Protein AF-A0A410RP92-F1 (afdb_monomer_lite)

pLDDT: mean 93.83, std 6.89, range [64.56, 98.38]

Sequence (58 aa):
MPPGPAKALHAQLEPLYAQAPERLRHREFPESGHMMREADWHEATRDAADWLSRFLPR

Organism: Corallococcus coralloides (NCBI:txid184914)

Foldseek 3Di:
DDCVVVVVVLVVCCVVCVVPNVLRDDDDDPVQDPHGDPVVVVVVVVVVVVSCVVPPDD

Structure (mmCIF, N/CA/C/O backbone):
data_AF-A0A410RP92-F1
#
_entry.id   AF-A0A410RP92-F1
#
loop_
_atom_site.group_PDB
_atom_site.id
_atom_site.type_symbol
_atom_site.label_atom_id
_atom_site.label_alt_id
_atom_site.label_comp_id
_atom_site.label_asym_id
_atom_site.label_entity_id
_atom_site.label_seq_id
_atom_site.pdbx_PDB_ins_code
_atom_site.Cartn_x
_atom_site.Cartn_y
_atom_site.Cartn_z
_atom_site.occupancy
_atom_site.B_iso_or_equiv
_atom_site.auth_seq_id
_atom_site.auth_comp_id
_atom_site.auth_asym_id
_atom_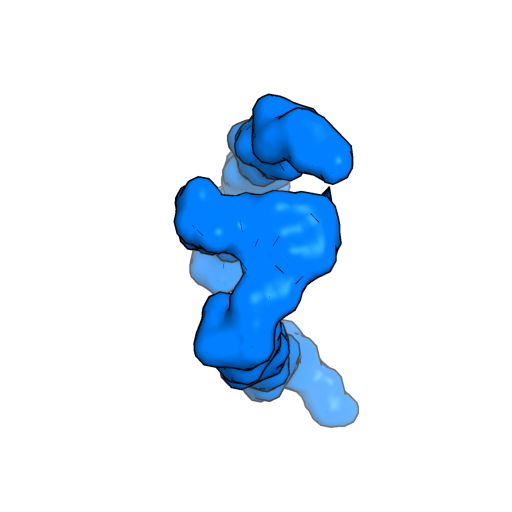site.auth_atom_id
_atom_site.pdbx_PDB_model_num
ATOM 1 N N . MET A 1 1 ? 0.508 9.716 -12.469 1.00 64.56 1 MET A N 1
ATOM 2 C CA . MET A 1 1 ? 0.494 10.469 -11.195 1.00 64.56 1 MET A CA 1
ATOM 3 C C . MET A 1 1 ? 1.848 10.311 -10.523 1.00 64.56 1 MET A C 1
ATOM 5 O O . MET A 1 1 ? 2.372 9.205 -10.582 1.00 64.56 1 MET A O 1
ATOM 9 N N . PRO A 1 2 ? 2.431 11.367 -9.933 1.00 73.69 2 PRO A N 1
ATOM 10 C CA . PRO A 1 2 ? 3.641 11.227 -9.125 1.00 73.69 2 PRO A CA 1
ATOM 11 C C . PRO A 1 2 ? 3.357 10.347 -7.889 1.00 73.69 2 PRO A C 1
ATOM 13 O O . PRO A 1 2 ? 2.229 10.374 -7.397 1.00 73.69 2 PRO A O 1
ATOM 16 N N . PRO A 1 3 ? 4.337 9.585 -7.371 1.00 74.12 3 PRO A N 1
ATOM 17 C CA . PRO A 1 3 ? 4.118 8.634 -6.272 1.00 74.12 3 PRO A CA 1
ATOM 18 C C . PRO A 1 3 ? 3.943 9.302 -4.894 1.00 74.12 3 PRO A C 1
ATOM 20 O O . PRO A 1 3 ? 3.335 8.732 -3.990 1.00 74.12 3 PRO A O 1
ATOM 23 N N . GLY A 1 4 ? 4.428 10.539 -4.730 1.00 87.44 4 GLY A N 1
ATOM 24 C CA . GLY A 1 4 ? 4.462 11.254 -3.445 1.00 87.44 4 GLY A CA 1
ATOM 25 C C . GLY A 1 4 ? 3.128 11.342 -2.680 1.00 87.44 4 GLY A C 1
ATOM 26 O O . GLY A 1 4 ? 3.124 11.068 -1.480 1.00 87.44 4 GLY A O 1
ATOM 27 N N . PRO A 1 5 ? 1.991 11.674 -3.323 1.00 91.75 5 PRO A N 1
ATOM 28 C CA . PRO A 1 5 ? 0.701 11.777 -2.641 1.00 91.75 5 PRO A CA 1
ATOM 29 C C . PRO A 1 5 ? 0.228 10.476 -1.980 1.00 91.75 5 PRO A C 1
ATOM 31 O O . PRO A 1 5 ? -0.333 10.530 -0.890 1.00 91.75 5 PRO A O 1
ATOM 34 N N . ALA A 1 6 ? 0.477 9.312 -2.593 1.00 92.25 6 ALA A N 1
ATOM 35 C CA . ALA A 1 6 ? 0.061 8.024 -2.031 1.00 92.25 6 ALA A CA 1
ATOM 36 C C . ALA A 1 6 ? 0.834 7.698 -0.744 1.00 92.25 6 ALA A C 1
ATOM 38 O O . ALA A 1 6 ? 0.238 7.341 0.271 1.00 92.25 6 ALA A O 1
ATOM 39 N N . LYS A 1 7 ? 2.155 7.916 -0.754 1.00 92.75 7 LYS A N 1
ATOM 40 C CA . LYS A 1 7 ? 3.010 7.736 0.426 1.00 92.75 7 LYS A CA 1
ATOM 41 C C . LYS A 1 7 ? 2.663 8.716 1.550 1.00 92.75 7 LYS A C 1
ATOM 43 O O . LYS A 1 7 ? 2.625 8.323 2.712 1.00 92.75 7 LYS A O 1
ATOM 48 N N . ALA A 1 8 ? 2.377 9.975 1.208 1.00 95.69 8 ALA A N 1
ATOM 49 C CA . ALA A 1 8 ? 1.949 10.979 2.179 1.00 95.69 8 ALA A CA 1
ATOM 50 C C . ALA A 1 8 ? 0.609 10.605 2.830 1.00 95.69 8 ALA A C 1
ATOM 52 O O . ALA A 1 8 ? 0.473 10.701 4.048 1.00 95.69 8 ALA A O 1
ATOM 53 N N . LEU A 1 9 ? -0.354 10.127 2.036 1.00 95.75 9 LEU A N 1
ATOM 54 C CA . LEU A 1 9 ? -1.626 9.630 2.552 1.00 95.75 9 LEU A CA 1
ATOM 55 C C . LEU A 1 9 ? -1.425 8.413 3.463 1.00 95.75 9 LEU A C 1
ATOM 57 O O . LEU A 1 9 ? -2.007 8.370 4.541 1.00 95.75 9 LEU A O 1
ATOM 61 N N . HIS A 1 10 ? -0.578 7.453 3.080 1.00 96.62 10 HIS A N 1
ATOM 62 C CA . HIS A 1 10 ? -0.297 6.283 3.916 1.00 96.62 10 HIS A CA 1
ATOM 63 C C . HIS A 1 10 ? 0.212 6.683 5.306 1.00 96.62 10 HIS A C 1
ATOM 65 O O . HIS A 1 10 ? -0.339 6.232 6.304 1.00 96.62 10 HIS A O 1
ATOM 71 N N . ALA A 1 11 ? 1.189 7.592 5.376 1.00 96.62 11 ALA A N 1
ATOM 72 C CA . ALA A 1 11 ? 1.719 8.087 6.647 1.00 96.62 11 ALA A CA 1
ATOM 73 C C . ALA A 1 11 ? 0.645 8.767 7.521 1.00 96.62 11 ALA A C 1
ATOM 75 O O . ALA A 1 11 ? 0.670 8.650 8.742 1.00 96.62 11 ALA A O 1
ATOM 76 N N . GLN A 1 12 ? -0.332 9.453 6.913 1.00 98.12 12 GLN A N 1
ATOM 77 C CA . GLN A 1 12 ? -1.463 10.036 7.649 1.00 98.12 12 GLN A CA 1
ATOM 78 C C . GLN A 1 12 ? -2.428 8.971 8.192 1.00 98.12 12 GLN A C 1
ATOM 80 O O . GLN A 1 12 ? -3.057 9.185 9.227 1.00 98.12 12 GLN A O 1
ATOM 85 N N . LEU A 1 13 ? -2.556 7.834 7.502 1.00 98.12 13 LEU A N 1
ATOM 86 C CA . LEU A 1 13 ? -3.443 6.738 7.891 1.00 98.12 13 LEU A CA 1
ATOM 87 C C . LEU A 1 13 ? -2.830 5.818 8.953 1.00 98.12 13 LEU A C 1
ATOM 89 O O . LEU A 1 13 ? -3.582 5.250 9.739 1.00 98.12 13 LEU A O 1
ATOM 93 N N . GLU A 1 14 ? -1.503 5.687 9.018 1.00 98.19 14 GLU A N 1
ATOM 94 C CA . GLU A 1 14 ? -0.797 4.836 9.994 1.00 98.19 14 GLU A CA 1
ATOM 95 C C . GLU A 1 14 ? -1.340 4.928 11.435 1.00 98.19 14 GLU A C 1
ATOM 97 O O . GLU A 1 14 ? -1.699 3.884 11.988 1.00 98.19 14 GLU A O 1
ATOM 102 N N . PRO A 1 15 ? -1.502 6.117 12.053 1.00 98.25 15 PRO A N 1
ATOM 103 C CA . 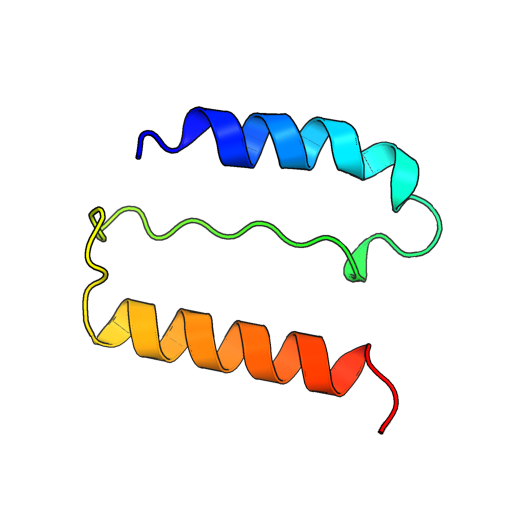PRO A 1 15 ? -2.041 6.201 13.412 1.00 98.25 15 PRO A CA 1
ATOM 104 C C . PRO A 1 15 ? -3.506 5.752 13.519 1.00 98.25 15 PRO A C 1
ATOM 106 O O . PRO A 1 15 ? -3.915 5.237 14.558 1.00 98.25 15 PRO A O 1
ATOM 109 N N . LEU A 1 16 ? -4.304 5.906 12.458 1.00 98.38 16 LEU A N 1
ATOM 110 C CA . LEU A 1 16 ? -5.719 5.509 12.440 1.00 98.38 16 LEU A CA 1
ATOM 111 C C . LEU A 1 16 ? -5.896 3.988 12.349 1.00 98.38 16 LEU A C 1
ATOM 113 O O . LEU A 1 16 ? -6.919 3.458 12.776 1.00 98.38 16 LEU A O 1
ATOM 117 N N . TYR A 1 17 ? -4.891 3.287 11.828 1.00 97.75 17 TYR A N 1
ATOM 118 C CA . TYR A 1 17 ? -4.863 1.830 11.718 1.00 97.75 17 TYR A CA 1
ATOM 119 C C . TYR A 1 17 ? -4.077 1.158 12.854 1.00 97.75 17 TYR A C 1
ATOM 121 O O . TYR A 1 17 ? -3.854 -0.047 12.803 1.00 97.75 17 TYR A O 1
ATOM 129 N N . ALA A 1 18 ? -3.702 1.883 13.915 1.00 97.50 18 ALA A N 1
ATOM 130 C CA . ALA A 1 18 ? -2.847 1.364 14.990 1.00 97.50 18 ALA A CA 1
ATOM 131 C C . ALA A 1 18 ? -3.376 0.088 15.681 1.00 97.50 18 ALA A C 1
ATOM 133 O O . ALA A 1 18 ? -2.585 -0.719 16.159 1.00 97.50 18 ALA A O 1
ATOM 134 N N . GLN A 1 19 ? -4.698 -0.113 15.730 1.00 97.69 19 GLN A N 1
ATOM 135 C CA . GLN A 1 19 ? -5.311 -1.306 16.336 1.00 97.69 19 GLN A CA 1
ATOM 136 C C . GLN A 1 19 ? -5.326 -2.534 15.409 1.00 97.69 19 GLN A C 1
ATOM 138 O O . GLN A 1 19 ? -5.561 -3.643 15.880 1.00 97.69 19 GLN A O 1
ATOM 143 N N . ALA A 1 20 ? -5.101 -2.345 14.108 1.00 97.00 20 ALA A N 1
ATOM 144 C CA . ALA A 1 20 ? -5.059 -3.406 13.103 1.00 97.00 20 ALA A CA 1
ATOM 145 C C . ALA A 1 20 ? -4.141 -2.985 11.934 1.00 97.00 20 ALA A C 1
ATOM 147 O O . ALA A 1 20 ? -4.626 -2.752 10.817 1.00 97.00 20 ALA A O 1
ATOM 148 N N . PRO A 1 21 ? -2.826 -2.817 12.181 1.00 96.62 21 PRO A N 1
ATOM 149 C CA . PRO A 1 21 ? -1.891 -2.248 11.209 1.00 96.62 21 PRO A CA 1
ATOM 150 C C . PRO A 1 21 ? -1.810 -3.062 9.913 1.00 96.62 21 PRO A C 1
ATOM 152 O O . PRO A 1 21 ? -1.596 -2.502 8.845 1.00 96.62 21 PRO A O 1
ATOM 155 N N . GLU A 1 22 ? -2.063 -4.369 9.966 1.00 95.38 22 GLU A N 1
ATOM 156 C CA . GLU A 1 22 ? -2.096 -5.261 8.807 1.00 95.38 22 GLU A CA 1
ATOM 157 C C . GLU A 1 22 ? -3.211 -4.941 7.794 1.00 95.38 22 GLU A C 1
ATOM 159 O O . GLU A 1 22 ? -3.166 -5.412 6.653 1.00 95.38 22 GLU A O 1
ATOM 164 N N . ARG A 1 23 ? -4.212 -4.141 8.191 1.00 96.56 23 ARG A N 1
ATOM 165 C CA . ARG A 1 23 ? -5.276 -3.655 7.302 1.00 96.56 23 ARG A CA 1
ATOM 166 C C . ARG A 1 23 ? -4.837 -2.438 6.480 1.00 96.56 23 ARG A C 1
ATOM 168 O O . ARG A 1 23 ? -5.507 -2.118 5.506 1.00 96.56 23 ARG A O 1
ATOM 175 N N . LEU A 1 24 ? -3.725 -1.782 6.812 1.00 97.44 24 LEU A N 1
ATOM 176 C CA . LEU A 1 24 ? -3.154 -0.700 6.011 1.00 97.44 24 LEU A CA 1
ATOM 177 C C . LEU A 1 24 ? -1.906 -1.205 5.284 1.00 97.44 24 LEU A C 1
ATOM 179 O O . LEU A 1 24 ? -0.944 -1.647 5.905 1.00 97.44 24 LEU A O 1
ATOM 183 N N . ARG A 1 25 ? -1.916 -1.155 3.949 1.00 95.38 25 ARG A N 1
ATOM 184 C CA . ARG A 1 25 ? -0.786 -1.604 3.129 1.00 95.38 25 ARG A CA 1
ATOM 185 C C . ARG A 1 25 ? -0.561 -0.647 1.964 1.00 95.38 25 ARG A C 1
ATOM 187 O O . ARG A 1 25 ? -1.494 -0.328 1.235 1.00 95.38 25 ARG A O 1
ATOM 194 N N . HIS A 1 26 ? 0.690 -0.241 1.763 1.00 94.94 26 HIS A N 1
ATOM 195 C CA . HIS A 1 26 ? 1.148 0.492 0.583 1.00 94.94 26 HIS A CA 1
ATOM 196 C C . HIS A 1 26 ? 2.210 -0.320 -0.155 1.00 94.94 26 HIS A C 1
ATOM 198 O O . HIS A 1 26 ? 3.062 -0.960 0.466 1.00 94.94 26 HIS A O 1
ATOM 204 N N . ARG A 1 27 ? 2.143 -0.315 -1.487 1.00 93.81 27 ARG A N 1
ATOM 205 C CA . ARG A 1 27 ? 3.054 -1.060 -2.351 1.00 93.81 27 ARG A CA 1
ATOM 206 C C . ARG A 1 27 ? 3.384 -0.228 -3.588 1.00 93.81 27 ARG A C 1
ATOM 208 O O . ARG A 1 27 ? 2.487 0.361 -4.183 1.00 93.81 27 ARG A O 1
ATOM 215 N N . GLU A 1 28 ? 4.657 -0.195 -3.967 1.00 93.69 28 GLU A N 1
ATOM 216 C CA . GLU A 1 28 ? 5.150 0.530 -5.142 1.00 93.69 28 GLU A CA 1
ATOM 217 C C . GLU A 1 28 ? 5.691 -0.458 -6.182 1.00 93.69 28 GLU A C 1
ATOM 219 O O . GLU A 1 28 ? 6.266 -1.490 -5.833 1.00 93.69 28 GLU A O 1
ATOM 224 N N . PHE A 1 29 ? 5.522 -0.119 -7.461 1.00 94.56 29 PHE A N 1
ATOM 225 C CA . PHE A 1 29 ? 6.024 -0.882 -8.604 1.00 94.56 29 PHE A CA 1
ATOM 226 C C . PHE A 1 29 ? 6.953 0.036 -9.414 1.00 94.56 29 PHE A C 1
ATOM 228 O O . PHE A 1 29 ? 6.484 0.730 -10.315 1.00 94.56 29 PHE A O 1
ATOM 235 N N . PRO A 1 30 ? 8.252 0.118 -9.066 1.00 92.50 30 PRO A N 1
ATOM 236 C CA . PRO A 1 30 ? 9.151 1.169 -9.560 1.00 92.50 30 PRO A CA 1
ATOM 237 C C . PRO A 1 30 ? 9.432 1.090 -11.065 1.00 92.50 30 PRO A C 1
ATOM 239 O O . PRO A 1 30 ? 9.788 2.089 -11.682 1.00 92.50 30 PRO A O 1
ATOM 242 N N . GLU A 1 31 ? 9.264 -0.089 -11.658 1.00 94.00 31 GLU A N 1
ATOM 243 C CA . GLU A 1 31 ? 9.442 -0.317 -13.093 1.00 94.00 31 GLU A CA 1
ATOM 244 C C . GLU A 1 31 ? 8.152 -0.072 -13.903 1.00 94.00 31 GLU A C 1
ATOM 246 O O . GLU A 1 31 ? 8.155 -0.189 -15.129 1.00 94.00 31 GLU A O 1
ATOM 251 N N . SER A 1 32 ? 7.045 0.265 -13.232 1.00 94.00 32 SER A N 1
ATOM 252 C CA . SER A 1 32 ? 5.762 0.597 -13.850 1.00 94.00 32 SER A CA 1
ATOM 253 C C . SER A 1 32 ? 5.527 2.109 -13.881 1.00 94.00 32 SER A C 1
ATOM 255 O O . SER A 1 32 ? 5.819 2.836 -12.933 1.00 94.00 32 SER A O 1
ATOM 257 N N . GLY A 1 33 ? 4.960 2.584 -14.992 1.00 90.00 33 GLY A N 1
ATOM 258 C CA . GLY A 1 33 ? 4.4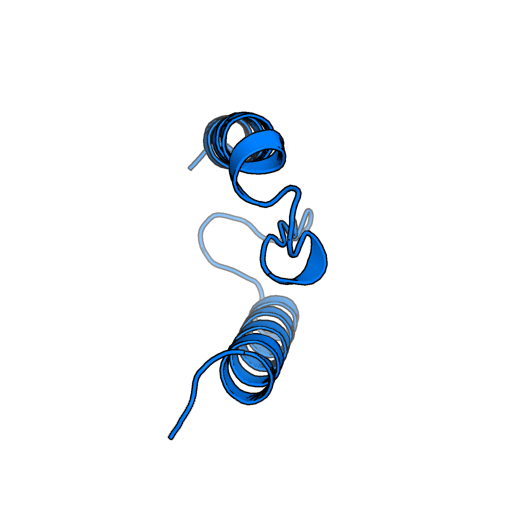87 3.959 -15.137 1.00 90.00 33 GLY A CA 1
ATOM 259 C C . GLY A 1 33 ? 3.035 4.117 -14.680 1.00 90.00 33 GLY A C 1
ATOM 260 O O . GLY A 1 33 ? 2.530 3.366 -13.852 1.00 90.00 33 GLY A O 1
ATOM 261 N N . HIS A 1 34 ? 2.323 5.092 -15.257 1.00 88.56 34 HIS A N 1
ATOM 262 C CA . HIS A 1 34 ? 0.881 5.223 -15.009 1.00 88.56 34 HIS A CA 1
ATOM 263 C C . HIS A 1 34 ? 0.093 4.005 -15.511 1.00 88.56 34 HIS A C 1
ATOM 265 O O . HIS A 1 34 ? -0.856 3.581 -14.859 1.00 88.56 34 HIS A O 1
ATOM 271 N N . MET A 1 35 ? 0.511 3.457 -16.653 1.00 93.38 35 MET A N 1
ATOM 272 C CA . MET A 1 35 ? 0.089 2.141 -17.108 1.00 93.38 35 MET A CA 1
ATOM 273 C C . MET A 1 35 ? 1.099 1.128 -16.588 1.00 93.38 35 MET A C 1
ATOM 275 O O . MET A 1 35 ? 2.300 1.255 -16.845 1.00 93.38 35 MET A O 1
ATOM 279 N N . MET A 1 36 ? 0.605 0.163 -15.821 1.00 94.38 36 MET A N 1
ATOM 280 C CA . MET A 1 36 ? 1.443 -0.881 -15.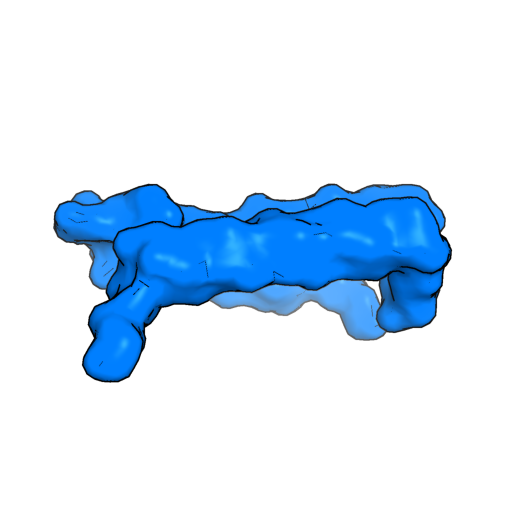252 1.00 94.38 36 MET A CA 1
ATOM 281 C C . MET A 1 36 ? 1.880 -1.865 -16.334 1.00 94.38 36 MET A C 1
ATOM 283 O O . MET A 1 36 ? 1.158 -2.112 -17.302 1.00 94.38 36 MET A O 1
ATOM 287 N N . ARG A 1 37 ? 3.058 -2.460 -16.146 1.00 97.25 37 ARG A N 1
ATOM 288 C CA . ARG A 1 37 ? 3.452 -3.652 -16.901 1.00 97.25 37 ARG A CA 1
ATOM 289 C C . ARG A 1 37 ? 2.493 -4.787 -16.552 1.00 97.25 37 ARG A C 1
ATOM 291 O O . ARG A 1 37 ? 2.033 -4.886 -15.418 1.00 97.25 37 ARG A O 1
ATOM 298 N N . GLU A 1 38 ? 2.238 -5.675 -17.503 1.00 98.00 38 GLU A N 1
ATOM 299 C CA . GLU A 1 38 ? 1.311 -6.798 -17.322 1.00 98.00 38 GLU A CA 1
ATOM 300 C C . GLU A 1 38 ? 1.657 -7.660 -16.094 1.00 98.00 38 GLU A C 1
ATOM 302 O O . GLU A 1 38 ? 0.787 -7.963 -15.279 1.00 98.00 38 GLU A O 1
ATOM 307 N N . ALA A 1 39 ? 2.940 -7.986 -15.904 1.00 97.62 39 ALA A N 1
ATOM 308 C CA . ALA A 1 39 ? 3.400 -8.768 -14.755 1.00 97.62 39 ALA A CA 1
ATOM 309 C C . ALA A 1 39 ? 3.099 -8.078 -13.410 1.00 97.62 39 ALA A C 1
ATOM 311 O O . ALA A 1 39 ? 2.549 -8.708 -12.504 1.00 97.62 39 ALA A O 1
ATOM 312 N N . ASP A 1 40 ? 3.389 -6.777 -13.312 1.00 98.06 40 ASP A N 1
ATOM 313 C CA . ASP A 1 40 ? 3.126 -5.977 -12.112 1.00 98.06 40 ASP A CA 1
ATOM 314 C C . ASP A 1 40 ? 1.619 -5.852 -11.853 1.00 98.06 40 ASP A C 1
ATOM 316 O O . ASP A 1 40 ? 1.173 -5.907 -10.710 1.00 98.06 40 ASP A O 1
ATOM 320 N N . TRP A 1 41 ? 0.816 -5.709 -12.912 1.00 97.31 41 TRP A N 1
ATOM 321 C CA . TRP A 1 41 ? -0.641 -5.632 -12.815 1.00 97.31 41 TRP A CA 1
ATOM 322 C C . TRP A 1 41 ? -1.246 -6.927 -12.270 1.00 97.31 41 TRP A C 1
ATOM 324 O O . TRP A 1 41 ? -2.095 -6.902 -11.371 1.00 97.31 41 TRP A O 1
ATOM 334 N N . HIS A 1 42 ? -0.790 -8.072 -12.782 1.00 98.19 42 HIS A N 1
ATOM 335 C CA . HIS A 1 42 ? 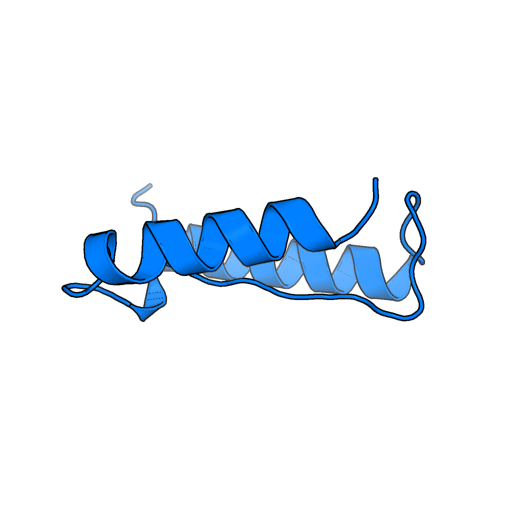-1.212 -9.373 -12.278 1.00 98.19 42 HIS A CA 1
ATOM 336 C C . HIS A 1 42 ? -0.847 -9.552 -10.807 1.00 98.19 42 HIS A C 1
ATOM 338 O O . HIS A 1 42 ? -1.644 -10.086 -10.036 1.00 98.19 42 HIS A O 1
ATOM 344 N N . GLU A 1 43 ? 0.339 -9.102 -10.409 1.00 97.88 43 GLU A N 1
ATOM 345 C CA . GLU A 1 43 ? 0.766 -9.152 -9.019 1.00 97.88 43 GLU A CA 1
ATOM 346 C C . GLU A 1 43 ? -0.062 -8.234 -8.113 1.00 97.88 43 GLU A C 1
ATOM 348 O O . GLU A 1 43 ? -0.605 -8.705 -7.116 1.00 97.88 43 GLU A O 1
ATOM 353 N N . ALA A 1 44 ? -0.235 -6.965 -8.485 1.00 97.06 44 ALA A N 1
ATOM 354 C CA . ALA A 1 44 ? -1.037 -6.004 -7.730 1.00 97.06 44 ALA A CA 1
ATOM 355 C C . ALA A 1 44 ? -2.481 -6.484 -7.532 1.00 97.06 44 ALA A C 1
ATOM 357 O O . ALA A 1 44 ? -3.043 -6.348 -6.446 1.00 97.06 44 ALA A O 1
ATOM 358 N N . THR A 1 45 ? -3.069 -7.081 -8.571 1.00 97.62 45 THR A N 1
ATOM 359 C CA . THR A 1 45 ? -4.446 -7.585 -8.528 1.00 97.62 45 THR A CA 1
ATOM 360 C C . THR A 1 45 ? -4.580 -8.797 -7.608 1.00 97.62 45 THR A C 1
ATOM 362 O O . THR A 1 45 ? -5.535 -8.864 -6.835 1.00 97.62 45 THR A O 1
ATOM 365 N N . ARG A 1 46 ? -3.626 -9.740 -7.649 1.00 98.19 46 ARG A N 1
ATOM 366 C CA . ARG A 1 46 ? -3.606 -10.878 -6.715 1.00 98.19 46 ARG A CA 1
ATOM 367 C C . ARG A 1 46 ? -3.468 -10.399 -5.272 1.00 98.19 46 ARG A C 1
ATOM 369 O O . ARG A 1 46 ? -4.291 -10.763 -4.442 1.00 98.19 46 ARG A O 1
ATOM 376 N N . ASP A 1 47 ? -2.512 -9.511 -5.006 1.00 97.19 47 ASP A N 1
ATOM 377 C CA . ASP A 1 47 ? -2.298 -8.936 -3.674 1.00 97.19 47 ASP A CA 1
ATOM 378 C C . ASP A 1 47 ? -3.552 -8.233 -3.134 1.00 97.19 47 ASP A C 1
ATOM 380 O O . ASP A 1 47 ? -3.882 -8.363 -1.952 1.00 97.19 47 ASP A O 1
ATOM 384 N N . ALA A 1 48 ? -4.262 -7.492 -3.991 1.00 96.62 48 ALA A N 1
ATOM 385 C CA . ALA A 1 48 ? -5.510 -6.833 -3.625 1.00 96.62 48 ALA A CA 1
ATOM 386 C C . ALA A 1 48 ? -6.625 -7.848 -3.328 1.00 96.62 48 ALA A C 1
ATOM 388 O O . ALA A 1 48 ? -7.322 -7.710 -2.323 1.00 96.62 48 ALA A O 1
ATOM 389 N N . ALA A 1 49 ? -6.779 -8.881 -4.160 1.00 97.38 49 ALA A N 1
ATOM 390 C CA . ALA A 1 49 ? -7.769 -9.936 -3.947 1.00 97.38 49 ALA A CA 1
ATOM 391 C C . ALA A 1 49 ? -7.511 -10.717 -2.647 1.00 97.38 49 ALA A C 1
ATOM 393 O O . ALA A 1 49 ? -8.453 -10.979 -1.893 1.00 97.38 49 ALA A O 1
ATOM 394 N N . ASP A 1 50 ? -6.250 -11.026 -2.348 1.00 96.88 50 ASP A N 1
ATOM 395 C CA . ASP A 1 50 ? -5.846 -11.699 -1.112 1.00 96.88 50 ASP A CA 1
ATOM 396 C C . ASP A 1 50 ? -6.124 -10.823 0.114 1.00 96.88 50 ASP A C 1
ATOM 398 O O . ASP A 1 50 ? -6.650 -11.300 1.123 1.00 96.88 50 ASP A O 1
ATOM 402 N N . TRP A 1 51 ? -5.835 -9.521 0.021 1.00 97.19 51 TRP A N 1
ATOM 403 C CA . TRP A 1 51 ? -6.154 -8.567 1.083 1.00 97.19 51 TRP A CA 1
ATOM 404 C C . TRP A 1 51 ? -7.666 -8.496 1.340 1.00 97.19 51 TRP A C 1
ATOM 406 O O . TRP A 1 51 ? -8.101 -8.615 2.488 1.00 97.19 51 TRP A O 1
ATOM 416 N N . LEU A 1 52 ? -8.474 -8.365 0.281 1.00 96.44 52 LEU A N 1
ATOM 417 C CA . LEU A 1 52 ? -9.936 -8.301 0.387 1.00 96.44 52 LEU A CA 1
ATOM 418 C C . LEU A 1 52 ? -10.495 -9.588 0.999 1.00 96.44 52 LEU A C 1
ATOM 420 O O . LEU A 1 52 ? -11.277 -9.522 1.944 1.00 96.4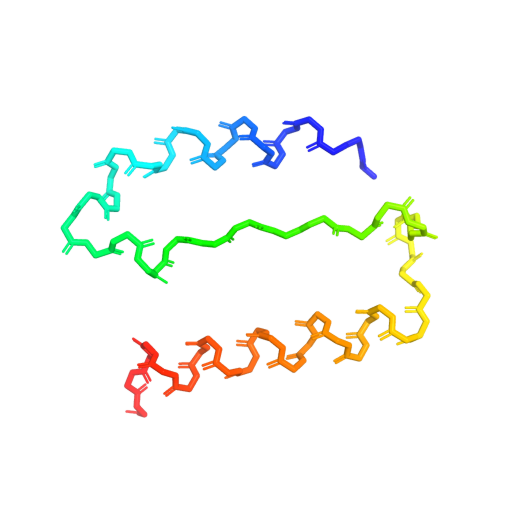4 52 LEU A O 1
ATOM 424 N N . SER A 1 53 ? -10.034 -10.746 0.523 1.00 96.31 53 SER A N 1
ATOM 425 C CA . SER A 1 53 ? -10.462 -12.062 1.016 1.00 96.31 53 SER A CA 1
ATOM 426 C C . SER A 1 53 ? -10.129 -12.278 2.492 1.00 96.31 53 SER A C 1
ATOM 428 O O . SER A 1 53 ? -10.848 -12.989 3.191 1.00 96.31 53 SER A O 1
ATOM 430 N N . ARG A 1 54 ? -9.039 -11.673 2.977 1.00 96.19 54 ARG A N 1
ATOM 431 C CA . ARG A 1 54 ? -8.612 -11.776 4.375 1.00 96.19 54 ARG A CA 1
ATOM 432 C C . ARG A 1 54 ? -9.416 -10.879 5.318 1.00 96.19 54 ARG A C 1
ATOM 434 O O . ARG A 1 54 ? -9.629 -11.265 6.465 1.00 96.19 54 ARG A O 1
ATOM 441 N N . PHE A 1 55 ? -9.802 -9.679 4.885 1.00 95.56 55 PHE A N 1
ATOM 442 C CA . PHE A 1 55 ? -10.278 -8.629 5.799 1.00 95.56 55 PHE A CA 1
ATOM 443 C C . PHE A 1 55 ? -11.714 -8.164 5.589 1.00 95.56 55 PHE A C 1
ATOM 445 O O . PHE A 1 55 ? -12.239 -7.474 6.477 1.00 95.56 55 PHE A O 1
ATOM 452 N N . LEU A 1 56 ? -12.334 -8.499 4.456 1.00 92.19 56 LEU A N 1
ATOM 453 C CA . LEU A 1 56 ? -13.735 -8.199 4.200 1.00 92.19 56 LEU A CA 1
ATOM 454 C C . LEU A 1 56 ? -14.596 -9.449 4.417 1.00 92.19 56 LEU A C 1
ATOM 456 O O . LEU A 1 56 ? -14.288 -10.510 3.872 1.00 92.19 56 LEU A O 1
ATOM 460 N N . PRO A 1 57 ? -15.674 -9.341 5.211 1.00 82.75 57 PRO A N 1
ATOM 461 C CA . PRO A 1 57 ? -16.656 -10.408 5.309 1.00 82.75 57 PRO A CA 1
ATOM 462 C C . PRO A 1 57 ? -17.383 -10.589 3.968 1.00 82.75 57 PRO A C 1
ATOM 464 O O . PRO A 1 57 ? -17.442 -9.664 3.155 1.00 82.75 57 PRO A O 1
ATOM 467 N N . ARG A 1 58 ? -17.918 -11.794 3.752 1.00 72.56 58 ARG A N 1
ATOM 468 C CA . ARG A 1 58 ? -18.777 -12.109 2.603 1.00 72.56 58 ARG A CA 1
ATOM 469 C C . ARG A 1 58 ? -20.155 -11.478 2.732 1.00 72.56 58 ARG A C 1
ATOM 471 O O . ARG A 1 58 ? -20.649 -11.405 3.879 1.00 72.56 58 ARG A O 1
#

Radius of gyration: 13.13 Å; chains: 1; bounding box: 28×24×34 Å

Secondary structure (DSSP, 8-state):
--SHHHHHHHHHHGGGGTTSGGG------TT--SSPPHHHHHHHHHHHHHHHHHHS--